Protein AF-A0A5C8UF83-F1 (afdb_monomer_lite)

Secondary structure (DSSP, 8-state):
-PPPSS-SSTT-----SHHHHHHHHHS-PPB--SSTTGGGIIIII--TT--S-HHHHHHH-SHHHHHHHHHHHHHHHHHS--HHHHHHHHHT--SS-B--

Radius of gyration: 13.78 Å; chains: 1; bounding box: 29×37×37 Å

pLDDT: mean 85.71, std 7.44, range [61.38, 95.69]

Organism: NCBI:txid2594790

Sequence (100 aa):
LAEAYDVPWDGRRHATAAASKLWLTQTPTPLFPWSSQARGFFTGRARPDDLSDPELVRCYSGDGNFERLRRAGAPGAELGVVATAGALAYGMHPPFPALP

Foldseek 3Di:
DFAWPDDLDPPDDDQRDPVSLVVCLVVLDEDEDDPLCLVVCQV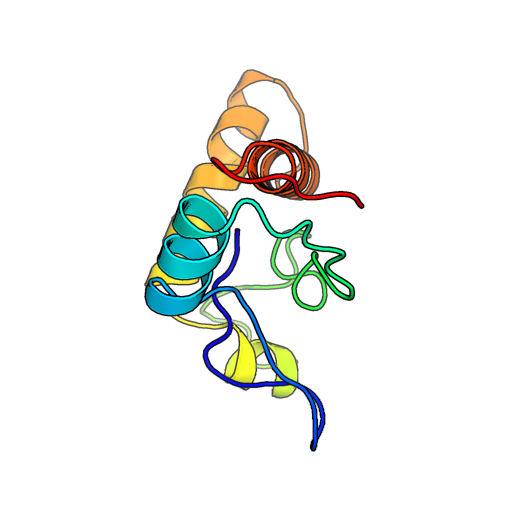PPDDQPDCPPVSSCNTGDDPVNVVVSVVLCPVCVVPVDGSVVSSVVVQCDRSHHYDD

Structure (mmCIF, N/CA/C/O backbone):
data_AF-A0A5C8UF83-F1
#
_entry.id   AF-A0A5C8UF83-F1
#
loop_
_atom_site.group_PDB
_atom_site.id
_atom_site.type_symbol
_atom_site.label_atom_id
_atom_site.label_alt_id
_atom_site.label_comp_id
_atom_site.label_asym_id
_atom_site.label_entity_id
_atom_site.label_seq_id
_atom_site.pdbx_PDB_ins_code
_atom_site.Cartn_x
_atom_site.Cartn_y
_atom_site.Cartn_z
_atom_site.occupancy
_ato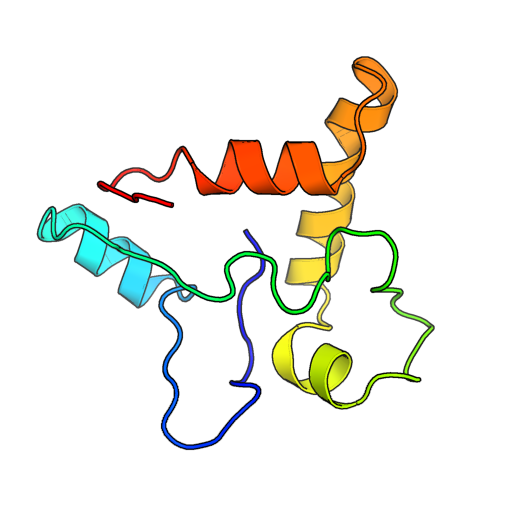m_site.B_iso_or_equiv
_atom_site.auth_seq_id
_atom_site.auth_comp_id
_atom_site.auth_asym_id
_atom_site.auth_atom_id
_atom_site.pdbx_PDB_model_num
ATOM 1 N N . LEU A 1 1 ? -0.489 2.539 1.674 1.00 80.62 1 LEU A N 1
ATOM 2 C CA . LEU A 1 1 ? -0.659 3.411 0.490 1.00 80.62 1 LEU A CA 1
ATOM 3 C C . LEU A 1 1 ? -1.291 2.640 -0.666 1.00 80.62 1 LEU A C 1
ATOM 5 O O . LEU A 1 1 ? -2.434 2.940 -0.976 1.00 80.62 1 LEU A O 1
ATOM 9 N N . ALA A 1 2 ? -0.614 1.648 -1.260 1.00 86.62 2 ALA A N 1
ATOM 10 C CA . ALA A 1 2 ? -1.263 0.750 -2.222 1.00 86.62 2 ALA A CA 1
ATOM 11 C C . ALA A 1 2 ? -2.420 -0.011 -1.562 1.00 86.62 2 ALA A C 1
ATOM 13 O O . ALA A 1 2 ? -2.339 -0.397 -0.391 1.00 86.62 2 ALA A O 1
ATOM 14 N N . GLU A 1 3 ? -3.488 -0.211 -2.320 1.00 90.50 3 GLU A N 1
ATOM 15 C CA . GLU A 1 3 ? -4.577 -1.108 -1.962 1.00 90.50 3 GLU A CA 1
ATOM 16 C C . GLU A 1 3 ? -4.299 -2.486 -2.544 1.00 90.50 3 GLU A C 1
ATOM 18 O O . GLU A 1 3 ? -3.795 -2.601 -3.655 1.00 90.50 3 GLU A O 1
ATOM 23 N N . ALA A 1 4 ? -4.567 -3.526 -1.765 1.00 91.69 4 ALA A N 1
ATOM 24 C CA . ALA A 1 4 ? -4.414 -4.889 -2.245 1.00 91.69 4 ALA A CA 1
ATOM 25 C C . ALA A 1 4 ? -5.745 -5.293 -2.881 1.00 91.69 4 ALA A C 1
ATOM 27 O O . ALA A 1 4 ? -6.786 -5.165 -2.232 1.00 91.69 4 ALA A O 1
ATOM 28 N N . TYR A 1 5 ? -5.699 -5.719 -4.139 1.00 91.69 5 TYR A N 1
ATOM 29 C CA . TYR A 1 5 ? -6.839 -6.287 -4.862 1.00 91.69 5 TYR A CA 1
ATOM 30 C C . TYR A 1 5 ? -6.942 -7.798 -4.648 1.00 91.69 5 TYR A C 1
ATOM 32 O O . TYR A 1 5 ? -8.022 -8.367 -4.755 1.00 91.69 5 TYR A O 1
ATOM 40 N N . ASP A 1 6 ? -5.817 -8.417 -4.295 1.00 91.00 6 ASP A N 1
ATOM 41 C CA . ASP A 1 6 ? -5.693 -9.813 -3.906 1.00 91.00 6 ASP A CA 1
ATOM 42 C C . ASP A 1 6 ? -4.503 -9.962 -2.937 1.00 91.00 6 ASP A C 1
ATOM 44 O O . ASP A 1 6 ? -3.737 -9.015 -2.715 1.00 91.00 6 ASP A O 1
ATOM 48 N N . VAL A 1 7 ? -4.336 -11.142 -2.344 1.00 89.50 7 VAL A N 1
ATOM 49 C CA . VAL A 1 7 ? -3.206 -11.474 -1.478 1.00 89.50 7 VAL A CA 1
ATOM 50 C C . VAL A 1 7 ? -2.178 -12.347 -2.209 1.00 89.50 7 VAL A C 1
ATOM 52 O O . VAL A 1 7 ? -2.540 -13.250 -2.968 1.00 89.50 7 VAL A O 1
ATOM 55 N N . PRO A 1 8 ? -0.870 -12.113 -1.990 1.00 84.00 8 PRO A N 1
ATOM 56 C CA . PRO A 1 8 ? 0.174 -12.855 -2.692 1.00 84.00 8 PRO A CA 1
ATOM 57 C C . PRO A 1 8 ? 0.184 -14.342 -2.323 1.00 84.00 8 PRO A C 1
ATOM 59 O O . PRO A 1 8 ? 0.394 -15.179 -3.193 1.00 84.00 8 PRO A O 1
ATOM 62 N N . TRP A 1 9 ? -0.122 -14.679 -1.068 1.00 85.06 9 TRP A N 1
ATOM 63 C CA . TRP A 1 9 ? -0.110 -16.056 -0.572 1.00 85.06 9 TRP A CA 1
ATOM 64 C C . TRP A 1 9 ? -1.430 -16.419 0.090 1.00 85.06 9 TRP A C 1
ATOM 66 O O . TRP A 1 9 ? -2.084 -15.565 0.696 1.00 85.06 9 TRP A O 1
ATOM 76 N N . ASP A 1 10 ? -1.781 -17.697 0.005 1.00 87.44 10 ASP A N 1
ATOM 77 C CA . ASP A 1 10 ? -3.006 -18.221 0.592 1.00 87.44 10 ASP A CA 1
ATOM 78 C C . ASP A 1 10 ? -3.019 -18.078 2.126 1.00 87.44 10 ASP A C 1
ATOM 80 O O . ASP A 1 10 ? -1.978 -18.028 2.792 1.00 87.44 10 ASP A O 1
ATOM 84 N N . GLY A 1 11 ? -4.215 -17.936 2.693 1.00 87.44 11 GLY A N 1
ATOM 85 C CA . GLY A 1 11 ? -4.429 -17.718 4.126 1.00 87.44 11 GLY A CA 1
ATOM 86 C C . GLY A 1 11 ? -4.010 -16.336 4.648 1.00 87.44 11 GLY A C 1
ATOM 87 O O . GLY A 1 11 ? -4.103 -16.081 5.852 1.00 87.44 11 GLY A O 1
ATOM 88 N N . ARG A 1 12 ? -3.557 -15.417 3.785 1.00 89.56 12 ARG A N 1
ATOM 89 C CA . ARG A 1 12 ? -3.232 -14.037 4.179 1.00 89.56 12 ARG A CA 1
ATOM 90 C C . ARG A 1 12 ? -4.465 -13.137 4.093 1.00 89.56 12 ARG A C 1
ATOM 92 O O . ARG A 1 12 ? -5.434 -13.415 3.397 1.00 89.56 12 ARG A O 1
ATOM 99 N N . ARG A 1 13 ? -4.418 -12.023 4.824 1.00 89.75 13 ARG A N 1
ATOM 100 C CA . ARG A 1 13 ? -5.439 -10.968 4.810 1.00 89.75 13 ARG A CA 1
ATOM 101 C C . ARG A 1 13 ? -4.762 -9.617 4.634 1.00 89.75 13 ARG A C 1
ATOM 103 O O . ARG A 1 13 ? -3.623 -9.439 5.066 1.00 89.75 13 ARG A O 1
ATOM 110 N N . HIS A 1 14 ? -5.470 -8.665 4.039 1.00 90.69 14 HIS A N 1
ATOM 111 C CA . HIS A 1 14 ? -5.025 -7.280 3.916 1.00 90.69 14 HIS A CA 1
ATOM 112 C C . HIS A 1 14 ? -5.987 -6.345 4.658 1.00 90.69 14 HIS A C 1
ATOM 114 O O . HIS A 1 14 ? -7.180 -6.615 4.756 1.00 90.69 14 HIS A O 1
ATOM 120 N N . ALA A 1 15 ? -5.464 -5.231 5.170 1.00 91.00 15 ALA A N 1
ATOM 121 C CA . ALA A 1 15 ? -6.238 -4.198 5.869 1.00 91.00 15 ALA A CA 1
ATOM 122 C C . ALA A 1 15 ? -6.242 -2.864 5.100 1.00 91.00 15 ALA A C 1
ATOM 124 O O . ALA A 1 15 ? -6.363 -1.785 5.673 1.00 91.00 15 ALA A O 1
ATOM 125 N N . THR A 1 16 ? -6.051 -2.926 3.782 1.00 89.12 16 THR A N 1
ATOM 126 C CA . THR A 1 16 ? -5.929 -1.739 2.924 1.00 89.12 16 THR A CA 1
ATOM 127 C C . THR A 1 16 ? -7.272 -1.234 2.392 1.00 89.12 16 THR A C 1
ATOM 129 O O . THR A 1 16 ? -7.335 -0.106 1.899 1.00 89.12 16 THR A O 1
ATOM 132 N N . ALA A 1 17 ? -8.344 -2.019 2.530 1.00 90.75 17 ALA A N 1
ATOM 133 C CA . ALA A 1 17 ? -9.694 -1.645 2.125 1.00 90.75 17 ALA A CA 1
ATOM 134 C C . ALA A 1 17 ? -10.276 -0.517 2.998 1.00 90.75 17 ALA A C 1
ATOM 136 O O . ALA A 1 17 ? -9.919 -0.361 4.169 1.00 90.75 17 ALA A O 1
ATOM 137 N N . ALA A 1 18 ? -11.222 0.245 2.439 1.00 90.44 18 ALA A N 1
ATOM 138 C CA . ALA A 1 18 ? -11.891 1.341 3.142 1.00 90.44 18 ALA A CA 1
ATOM 139 C C . ALA A 1 18 ? -12.586 0.882 4.437 1.00 90.44 18 ALA A C 1
ATOM 141 O O . ALA A 1 18 ? -12.465 1.548 5.462 1.00 90.44 18 ALA A O 1
ATOM 142 N N . ALA A 1 19 ? -13.240 -0.285 4.419 1.00 93.06 19 ALA A N 1
ATOM 143 C CA . ALA A 1 19 ? -13.907 -0.849 5.594 1.00 93.06 19 ALA A CA 1
ATOM 144 C C . ALA A 1 19 ? -12.926 -1.154 6.741 1.00 93.06 19 ALA A C 1
ATOM 146 O O . ALA A 1 19 ? -13.204 -0.828 7.893 1.00 93.06 19 ALA A O 1
ATOM 147 N N . SER A 1 20 ? -11.752 -1.716 6.433 1.00 92.44 20 SER A N 1
ATOM 148 C CA . SER A 1 20 ? -10.709 -1.978 7.432 1.00 92.44 20 SER A CA 1
ATOM 149 C C . SER A 1 20 ? -10.180 -0.681 8.042 1.00 92.44 20 SER A C 1
ATOM 151 O O . SER A 1 20 ? -10.064 -0.584 9.259 1.00 92.44 20 SER A O 1
ATOM 153 N N . LYS A 1 21 ? -9.909 0.333 7.208 1.00 91.19 21 LYS A N 1
ATOM 154 C CA . LYS A 1 21 ? -9.459 1.658 7.664 1.00 91.19 21 LYS A CA 1
ATOM 155 C C . LYS A 1 21 ? -10.498 2.316 8.578 1.00 91.19 21 LYS A C 1
ATOM 157 O O . LYS A 1 21 ? -10.129 2.824 9.629 1.00 91.19 21 LYS A O 1
ATOM 162 N N . LEU A 1 22 ? -11.783 2.257 8.212 1.00 94.12 22 LEU A N 1
ATOM 163 C CA . LEU A 1 22 ? -12.879 2.789 9.027 1.00 94.12 22 LEU A CA 1
ATOM 164 C C . LEU A 1 22 ? -12.940 2.110 10.401 1.00 94.12 22 LEU A C 1
ATOM 166 O O . LEU A 1 22 ? -12.984 2.793 11.420 1.00 94.12 22 LEU A O 1
ATOM 170 N N . TRP A 1 23 ? -12.889 0.778 10.433 1.00 94.88 23 TRP A N 1
ATOM 171 C CA . TRP A 1 23 ? -12.917 0.018 11.683 1.00 94.88 23 TRP A CA 1
ATOM 172 C C . TRP A 1 23 ? -11.702 0.316 12.580 1.00 94.88 23 TRP A C 1
ATOM 174 O O . TRP A 1 23 ? -11.851 0.477 13.791 1.00 94.88 23 TRP A O 1
ATOM 184 N N . LEU A 1 24 ? -10.504 0.446 11.998 1.00 93.62 24 LEU A N 1
ATOM 185 C CA . LEU A 1 24 ? -9.282 0.797 12.735 1.00 93.62 24 LEU A CA 1
ATOM 186 C C . LEU A 1 24 ? -9.358 2.206 13.337 1.00 93.62 24 LEU A C 1
ATOM 188 O O . LEU A 1 24 ? -8.933 2.406 14.471 1.00 93.62 24 LEU A O 1
ATOM 192 N N . THR A 1 25 ? -9.944 3.164 12.614 1.00 92.50 25 THR A N 1
ATOM 193 C CA . THR A 1 25 ? -10.206 4.512 13.139 1.00 92.50 25 THR A CA 1
ATOM 194 C C . THR A 1 25 ? -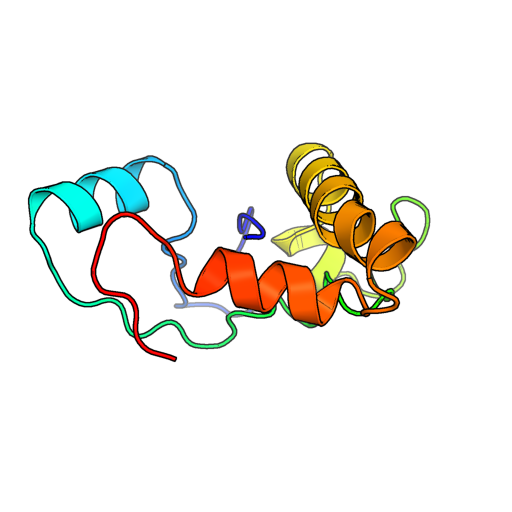11.237 4.501 14.266 1.00 92.50 25 THR A C 1
ATOM 196 O O . THR A 1 25 ? -11.083 5.234 15.237 1.00 92.50 25 THR A O 1
ATOM 199 N N . GLN A 1 26 ? -12.288 3.684 14.159 1.00 95.69 26 GLN A N 1
ATOM 200 C CA . GLN A 1 26 ? -13.369 3.635 15.150 1.00 95.69 26 GLN A CA 1
ATOM 201 C C . GLN A 1 26 ? -12.994 2.903 16.444 1.00 95.69 26 GLN A C 1
ATOM 203 O O . GLN A 1 26 ? -13.551 3.219 17.493 1.00 95.69 26 GLN A O 1
ATOM 208 N N . THR A 1 27 ? -12.086 1.925 16.388 1.00 94.94 27 THR A N 1
ATOM 209 C CA . THR A 1 27 ? -11.720 1.069 17.539 1.00 94.94 27 THR A CA 1
ATOM 210 C C . THR A 1 27 ? -10.381 1.409 18.202 1.00 94.94 27 THR A C 1
ATOM 212 O O . THR A 1 27 ? -9.980 0.736 19.148 1.00 94.94 27 THR A O 1
ATOM 215 N N . PRO A 1 28 ? -9.726 2.496 17.782 1.00 87.12 28 PRO A N 1
ATOM 216 C CA . PRO A 1 28 ? -8.278 2.742 17.910 1.00 87.12 28 PRO A CA 1
ATOM 217 C C . PRO A 1 28 ? -7.337 1.526 18.024 1.00 87.12 28 PRO A C 1
ATOM 219 O O . PRO A 1 28 ? -6.306 1.606 18.694 1.00 87.12 28 PRO A O 1
ATOM 222 N N . THR A 1 29 ? -7.651 0.398 17.381 1.00 91.38 29 THR A N 1
ATOM 223 C CA . THR A 1 29 ? -6.827 -0.815 17.494 1.00 91.38 29 THR A CA 1
ATOM 224 C C . THR A 1 29 ? -5.484 -0.606 16.781 1.00 91.38 29 THR A C 1
ATOM 226 O O . THR A 1 29 ? -5.496 -0.286 15.589 1.00 91.38 29 THR A O 1
ATOM 229 N N . PRO A 1 30 ? -4.326 -0.814 17.444 1.00 89.81 30 PRO A N 1
ATOM 230 C CA . PRO A 1 30 ? -3.028 -0.683 16.791 1.00 89.81 30 PRO A CA 1
ATOM 231 C C . PRO A 1 30 ? -2.847 -1.679 15.643 1.00 89.81 30 PRO A C 1
ATOM 233 O O . PRO A 1 30 ? -3.034 -2.886 15.813 1.00 89.81 30 PRO A O 1
ATOM 236 N N . LEU A 1 31 ? -2.440 -1.174 14.477 1.00 88.69 31 LEU A N 1
ATOM 237 C CA . LEU A 1 31 ? -2.081 -1.989 13.322 1.00 88.69 31 LEU A CA 1
ATOM 238 C C . LEU A 1 31 ? -0.560 -2.170 13.253 1.00 88.69 31 LEU A C 1
ATOM 240 O O . LEU A 1 31 ? 0.178 -1.190 13.180 1.00 88.69 31 LEU A O 1
ATOM 244 N N . PHE A 1 32 ? -0.118 -3.426 13.182 1.00 88.69 32 PHE A N 1
ATOM 245 C CA . PHE A 1 32 ? 1.264 -3.818 12.880 1.00 88.69 32 PHE A CA 1
ATOM 246 C C . PHE A 1 32 ? 1.309 -4.442 11.474 1.00 88.69 32 PHE A C 1
ATOM 248 O O . PHE A 1 32 ? 1.118 -5.656 11.326 1.00 88.69 32 PHE A O 1
ATOM 255 N N . PRO A 1 33 ? 1.443 -3.636 10.404 1.00 85.00 33 PRO A N 1
ATOM 256 C CA . PRO A 1 33 ? 1.426 -4.134 9.044 1.00 85.00 33 PRO A CA 1
ATOM 257 C C . PRO A 1 33 ? 2.772 -4.769 8.687 1.00 85.00 33 PRO A C 1
ATOM 259 O O . PRO A 1 33 ? 3.826 -4.159 8.808 1.00 85.00 33 PRO A O 1
ATOM 262 N N . TRP A 1 34 ? 2.726 -5.971 8.127 1.00 85.75 34 TRP A N 1
ATOM 263 C CA . TRP A 1 34 ? 3.876 -6.615 7.496 1.00 85.75 34 TRP A CA 1
ATOM 264 C C . TRP A 1 34 ? 3.704 -6.576 5.967 1.00 85.75 34 TRP A C 1
ATOM 266 O O . TRP A 1 34 ? 2.587 -6.465 5.461 1.00 85.75 34 TRP A O 1
ATOM 276 N N . SER A 1 35 ? 4.804 -6.643 5.207 1.00 83.56 35 SER A N 1
ATOM 277 C CA . SER A 1 35 ? 4.785 -6.487 3.735 1.00 83.56 35 SER A CA 1
ATOM 278 C C . SER A 1 35 ? 4.176 -5.150 3.259 1.00 83.56 35 SER A C 1
ATOM 280 O O . SER A 1 35 ? 3.546 -5.048 2.205 1.00 83.56 35 SER A O 1
ATOM 282 N N . SER A 1 36 ? 4.386 -4.083 4.034 1.00 76.06 36 SER A N 1
ATOM 283 C CA . SER A 1 36 ? 3.796 -2.751 3.822 1.00 76.06 36 SER A CA 1
ATOM 284 C C . SER A 1 36 ? 4.196 -2.074 2.502 1.00 76.06 36 SER A C 1
ATOM 286 O O . SER A 1 36 ? 3.531 -1.136 2.061 1.00 76.06 36 SER A O 1
ATOM 288 N N . GLN A 1 37 ? 5.243 -2.574 1.840 1.00 80.19 37 GLN A N 1
ATOM 289 C CA . GLN A 1 37 ? 5.739 -2.058 0.563 1.00 80.19 37 GLN A CA 1
ATOM 290 C C . GLN A 1 37 ? 5.109 -2.722 -0.672 1.00 80.19 37 GLN A C 1
ATOM 292 O O . GLN A 1 37 ? 5.548 -2.440 -1.786 1.00 80.19 37 GLN A O 1
ATOM 297 N N . ALA A 1 38 ? 4.097 -3.585 -0.504 1.00 86.00 38 ALA A N 1
ATOM 298 C CA . ALA A 1 38 ? 3.331 -4.169 -1.612 1.00 86.00 38 ALA A CA 1
ATOM 299 C C . ALA A 1 38 ? 4.232 -4.800 -2.694 1.00 86.00 38 ALA A C 1
ATOM 301 O O . ALA A 1 38 ? 4.156 -4.451 -3.869 1.00 86.00 38 ALA A O 1
ATOM 302 N N . ARG A 1 39 ? 5.166 -5.668 -2.275 1.00 88.56 39 ARG A N 1
ATOM 303 C CA . ARG A 1 39 ? 6.177 -6.299 -3.153 1.00 88.56 39 ARG A CA 1
ATOM 304 C C . ARG A 1 39 ? 7.065 -5.314 -3.938 1.00 88.56 39 ARG A C 1
ATOM 306 O O . ARG A 1 39 ? 7.579 -5.639 -5.002 1.00 88.56 39 ARG A O 1
ATOM 313 N N . GLY A 1 40 ? 7.274 -4.110 -3.410 1.00 86.56 40 GLY A N 1
ATOM 314 C CA . GLY A 1 40 ? 8.093 -3.090 -4.065 1.00 86.56 40 GLY A CA 1
ATOM 315 C C . GLY A 1 40 ? 7.344 -2.300 -5.139 1.00 86.56 40 GLY A C 1
ATOM 316 O O . GLY A 1 40 ? 7.972 -1.726 -6.024 1.00 86.56 40 GLY A O 1
ATOM 317 N N . PHE A 1 41 ? 6.012 -2.221 -5.063 1.00 90.19 41 PHE A N 1
ATOM 318 C CA . PHE A 1 41 ? 5.199 -1.463 -6.022 1.00 90.19 41 PHE A CA 1
ATOM 319 C C . PHE A 1 41 ? 5.693 -0.013 -6.218 1.00 90.19 41 PHE A C 1
ATOM 321 O O . PHE A 1 41 ? 5.702 0.503 -7.331 1.00 90.19 41 PHE A O 1
ATOM 328 N N . PHE A 1 42 ? 6.188 0.629 -5.153 1.00 87.44 42 PHE A N 1
ATOM 329 C CA . PHE A 1 42 ? 6.675 2.017 -5.178 1.00 87.44 42 PHE A CA 1
ATOM 330 C C . PHE A 1 42 ? 8.174 2.174 -5.474 1.00 87.44 42 PHE A C 1
ATOM 332 O O . PHE A 1 42 ? 8.679 3.293 -5.446 1.00 87.44 42 PHE A O 1
ATOM 339 N N . THR A 1 43 ? 8.897 1.094 -5.788 1.00 85.12 43 THR A N 1
ATOM 340 C CA . THR A 1 43 ? 10.353 1.140 -6.027 1.00 85.12 43 THR A CA 1
ATOM 341 C C . THR A 1 43 ? 10.721 1.360 -7.498 1.00 85.12 43 THR A C 1
ATOM 343 O O . THR A 1 43 ? 11.879 1.186 -7.865 1.00 85.12 43 THR A O 1
ATOM 346 N N . GLY A 1 44 ? 9.745 1.664 -8.361 1.00 83.25 44 GLY A N 1
ATOM 347 C CA . GLY A 1 44 ? 9.926 1.766 -9.816 1.00 83.25 44 GLY A CA 1
ATOM 348 C C . GLY A 1 44 ? 9.766 0.445 -10.579 1.00 83.25 44 GLY A C 1
ATOM 349 O O . GLY A 1 44 ? 9.941 0.426 -11.793 1.00 83.25 44 GLY A O 1
ATOM 350 N N . ARG A 1 45 ? 9.416 -0.652 -9.888 1.00 85.19 45 ARG A N 1
ATOM 351 C CA . ARG A 1 45 ? 9.152 -1.964 -10.508 1.00 85.19 45 ARG A CA 1
ATOM 352 C C . ARG A 1 45 ? 7.760 -2.075 -11.127 1.00 85.19 45 ARG A C 1
ATOM 354 O O . ARG A 1 45 ? 7.589 -2.818 -12.079 1.00 85.19 45 ARG A O 1
ATOM 361 N N . ALA A 1 46 ? 6.766 -1.381 -10.576 1.00 90.12 46 ALA A N 1
ATOM 362 C CA . ALA A 1 46 ? 5.408 -1.428 -11.102 1.00 90.12 46 ALA A CA 1
ATOM 363 C C . ALA A 1 46 ? 5.255 -0.447 -12.266 1.00 90.12 46 ALA A C 1
ATOM 365 O O . ALA A 1 46 ? 5.383 0.766 -12.077 1.00 90.12 46 ALA A O 1
ATOM 366 N N . ARG A 1 47 ? 4.952 -0.966 -13.457 1.00 89.38 47 ARG A N 1
ATOM 367 C CA . ARG A 1 47 ? 4.647 -0.170 -14.652 1.00 89.38 47 ARG A CA 1
ATOM 368 C C . ARG A 1 47 ? 3.390 -0.749 -15.313 1.00 89.38 47 ARG A C 1
ATOM 370 O O . ARG A 1 47 ? 3.271 -1.971 -15.344 1.00 89.38 47 ARG A O 1
ATOM 377 N N . PRO A 1 48 ? 2.442 0.071 -15.804 1.00 88.69 48 PRO A N 1
ATOM 378 C CA . PRO A 1 48 ? 1.202 -0.435 -16.408 1.00 88.69 48 PRO A CA 1
ATOM 379 C C . PRO A 1 48 ? 1.426 -1.369 -17.606 1.00 88.69 48 PRO A C 1
ATOM 381 O O . PRO A 1 48 ? 0.605 -2.235 -17.882 1.00 88.69 48 PRO A O 1
ATOM 384 N N . ASP A 1 49 ? 2.538 -1.175 -18.309 1.00 91.12 49 ASP A N 1
ATOM 385 C CA . ASP A 1 49 ? 2.988 -1.912 -19.486 1.00 91.12 49 ASP A CA 1
ATOM 386 C C . ASP A 1 49 ? 3.885 -3.121 -19.162 1.00 91.12 49 ASP A C 1
ATOM 388 O O . ASP A 1 49 ? 4.147 -3.941 -20.041 1.00 91.12 49 ASP A O 1
ATOM 392 N N . ASP A 1 50 ? 4.336 -3.267 -17.912 1.00 90.50 50 ASP A N 1
ATOM 393 C CA . ASP A 1 50 ? 5.186 -4.376 -17.475 1.00 90.50 50 ASP A CA 1
ATOM 394 C C . ASP A 1 50 ? 4.369 -5.426 -16.713 1.00 90.50 50 ASP A C 1
ATOM 396 O O . ASP A 1 50 ? 3.946 -5.220 -15.573 1.00 90.50 50 ASP A O 1
ATOM 400 N N . LEU A 1 51 ? 4.169 -6.578 -17.354 1.00 92.75 51 LEU A N 1
ATOM 401 C CA . LEU A 1 51 ? 3.431 -7.716 -16.799 1.00 92.75 51 LEU A CA 1
ATOM 402 C C . LEU A 1 51 ? 4.345 -8.888 -16.395 1.00 92.75 51 LEU A C 1
ATOM 404 O O . LEU A 1 51 ? 3.870 -10.010 -16.218 1.00 92.75 51 LEU A O 1
ATOM 408 N N . SER A 1 52 ? 5.655 -8.655 -16.262 1.00 92.75 52 SER A N 1
ATOM 409 C CA . SER A 1 52 ? 6.653 -9.705 -16.003 1.00 92.75 52 SER A CA 1
ATOM 410 C C . SER A 1 52 ? 6.605 -10.315 -14.594 1.00 92.75 52 SER A C 1
ATOM 412 O O . SER A 1 52 ? 7.126 -11.413 -14.399 1.00 92.75 52 SER A O 1
ATOM 414 N N . ASP A 1 53 ? 5.968 -9.649 -13.622 1.00 92.31 53 ASP A N 1
ATOM 415 C CA . ASP A 1 53 ? 5.690 -10.175 -12.275 1.00 92.31 53 ASP A CA 1
ATOM 416 C C . ASP A 1 53 ? 4.172 -10.406 -12.106 1.00 92.31 53 ASP A C 1
ATOM 418 O O . ASP A 1 53 ? 3.444 -9.490 -11.704 1.00 92.31 53 ASP A O 1
ATOM 422 N N . PRO A 1 54 ? 3.666 -11.623 -12.391 1.00 92.12 54 PRO A N 1
ATOM 423 C CA . PRO A 1 54 ? 2.23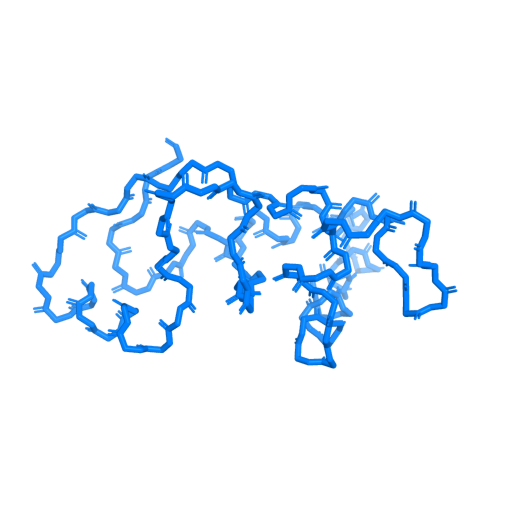7 -11.927 -12.328 1.00 92.12 54 PRO A CA 1
ATOM 424 C C . PRO A 1 54 ? 1.628 -11.732 -10.938 1.00 92.12 54 PRO A C 1
ATOM 426 O O . PRO A 1 54 ? 0.443 -11.427 -10.821 1.00 92.12 54 PRO A O 1
ATOM 429 N N . GLU A 1 55 ? 2.415 -11.904 -9.872 1.00 91.88 55 GLU A N 1
ATOM 430 C CA . GLU A 1 55 ? 1.928 -11.742 -8.503 1.00 91.88 55 GLU A CA 1
ATOM 431 C C . GLU A 1 55 ? 1.763 -10.262 -8.154 1.00 91.88 55 GLU A C 1
ATOM 433 O O . GLU A 1 55 ? 0.742 -9.881 -7.579 1.00 91.88 55 GLU A O 1
ATOM 438 N N . LEU A 1 56 ? 2.723 -9.416 -8.546 1.00 91.62 56 LEU A N 1
ATOM 439 C CA . LEU A 1 56 ? 2.594 -7.963 -8.422 1.00 91.62 56 LEU A CA 1
ATOM 440 C C . LEU A 1 56 ? 1.392 -7.460 -9.222 1.00 91.62 56 LEU A C 1
ATOM 442 O O . LEU A 1 56 ? 0.594 -6.687 -8.687 1.00 91.62 56 LEU A O 1
ATOM 446 N N . VAL A 1 57 ? 1.237 -7.939 -10.461 1.00 93.50 57 VAL A N 1
ATOM 447 C CA . VAL A 1 57 ? 0.116 -7.565 -11.327 1.00 93.50 57 VAL A CA 1
ATOM 448 C C . VAL A 1 57 ? -1.213 -7.939 -10.685 1.00 93.50 57 VAL A C 1
ATOM 450 O O . VAL A 1 57 ? -2.050 -7.067 -10.468 1.00 93.50 57 VAL A O 1
ATOM 453 N N . ARG A 1 58 ? -1.384 -9.208 -10.305 1.00 93.88 58 ARG A N 1
ATOM 454 C CA . ARG A 1 58 ? -2.619 -9.709 -9.689 1.00 93.88 58 ARG A CA 1
ATOM 455 C C . ARG A 1 58 ? -2.980 -8.960 -8.406 1.00 93.88 58 ARG A C 1
ATOM 457 O O . ARG A 1 58 ? -4.140 -8.621 -8.202 1.00 93.88 58 ARG A O 1
ATOM 464 N N . CYS A 1 59 ? -2.006 -8.712 -7.532 1.00 93.31 59 CYS A N 1
ATOM 465 C CA . CYS A 1 59 ? -2.293 -8.166 -6.206 1.00 93.31 59 CYS A CA 1
ATOM 466 C C . CYS A 1 59 ? -2.427 -6.638 -6.192 1.00 93.31 59 CYS A C 1
ATOM 468 O O . CYS A 1 59 ? -3.128 -6.107 -5.328 1.00 93.31 59 CYS A O 1
ATOM 470 N N . TYR A 1 60 ? -1.736 -5.922 -7.089 1.00 92.94 60 TYR A N 1
ATOM 471 C CA . TYR A 1 60 ? -1.538 -4.476 -6.945 1.00 92.94 60 TYR A CA 1
ATOM 472 C C . TYR A 1 60 ? -1.669 -3.657 -8.233 1.00 92.94 60 TYR A C 1
ATOM 474 O O . TYR A 1 60 ? -1.838 -2.439 -8.121 1.00 92.94 60 TYR A O 1
ATOM 482 N N . SER A 1 61 ? -1.621 -4.248 -9.430 1.00 91.81 61 SER A N 1
ATOM 483 C CA . SER A 1 61 ? -1.761 -3.470 -10.667 1.00 91.81 61 SER A CA 1
ATOM 484 C C . SER A 1 61 ? -3.220 -3.109 -10.925 1.00 91.81 61 SER A C 1
ATOM 486 O O . SER A 1 61 ? -4.057 -3.957 -11.207 1.00 91.81 61 SER A O 1
ATOM 488 N N . GLY A 1 62 ? -3.513 -1.815 -10.837 1.00 92.31 62 GLY A N 1
ATOM 489 C CA . GLY A 1 62 ? -4.815 -1.235 -11.140 1.00 92.31 62 GLY A CA 1
ATOM 490 C C . GLY A 1 62 ? -4.738 0.287 -11.093 1.00 92.31 62 GLY A C 1
ATOM 491 O O . GLY A 1 62 ? -3.885 0.847 -10.396 1.00 92.31 62 GLY A O 1
ATOM 492 N N . ASP A 1 63 ? -5.623 0.961 -11.827 1.00 92.38 63 ASP A N 1
ATOM 493 C CA . ASP A 1 63 ? -5.560 2.412 -12.059 1.00 92.38 63 ASP A CA 1
ATOM 494 C C . ASP A 1 63 ? -5.466 3.222 -10.761 1.00 92.38 63 ASP A C 1
ATOM 496 O O . ASP A 1 63 ? -4.672 4.156 -10.649 1.00 92.38 63 ASP A O 1
ATOM 500 N N . GLY A 1 64 ? -6.212 2.813 -9.729 1.00 91.31 64 GLY A N 1
ATOM 501 C CA . GLY A 1 64 ? -6.175 3.466 -8.421 1.00 91.31 64 GLY A CA 1
ATOM 502 C C . GLY A 1 64 ? -4.793 3.419 -7.763 1.00 91.31 64 GLY A C 1
ATOM 503 O O . GLY A 1 64 ? -4.359 4.400 -7.159 1.00 91.31 64 GLY A O 1
ATOM 504 N N . ASN A 1 65 ? -4.069 2.305 -7.884 1.00 92.00 65 ASN A N 1
ATOM 505 C CA . ASN A 1 65 ? -2.712 2.191 -7.354 1.00 92.00 65 ASN A CA 1
ATOM 506 C C . ASN A 1 65 ? -1.682 2.917 -8.217 1.00 92.00 65 ASN A C 1
ATOM 508 O O . ASN A 1 65 ? -0.772 3.525 -7.654 1.00 92.00 65 ASN A O 1
ATOM 512 N N . PHE A 1 66 ? -1.837 2.933 -9.541 1.00 92.62 66 PHE A N 1
ATOM 513 C CA . PHE A 1 66 ? -0.962 3.722 -10.411 1.00 92.62 66 PHE A CA 1
ATOM 514 C C . PHE A 1 66 ? -1.123 5.228 -10.186 1.00 92.62 66 PHE A C 1
ATOM 516 O O . PHE A 1 66 ? -0.128 5.949 -10.125 1.00 92.62 66 PHE A O 1
ATOM 523 N N . GLU A 1 67 ? -2.340 5.709 -9.929 1.00 91.25 67 GLU A N 1
ATOM 524 C CA . GLU A 1 67 ? -2.557 7.099 -9.521 1.00 91.25 67 GLU A CA 1
ATOM 525 C C . GLU A 1 67 ? -1.908 7.397 -8.158 1.00 91.25 67 GLU A C 1
ATOM 527 O O . GLU A 1 67 ? -1.298 8.451 -7.963 1.00 91.25 67 GLU A O 1
ATOM 532 N N . ARG A 1 68 ? -1.962 6.455 -7.208 1.00 90.00 68 ARG A N 1
ATOM 533 C CA . ARG A 1 68 ? -1.249 6.586 -5.923 1.00 90.00 68 ARG A CA 1
ATOM 534 C C . ARG A 1 68 ? 0.266 6.591 -6.100 1.00 90.00 68 ARG A C 1
ATOM 536 O O . ARG A 1 68 ? 0.933 7.362 -5.416 1.00 90.00 68 ARG A O 1
ATOM 543 N N . LEU A 1 69 ? 0.807 5.777 -7.008 1.00 88.94 69 LEU A N 1
ATOM 544 C CA . LEU A 1 69 ? 2.228 5.777 -7.366 1.00 88.94 69 LEU A CA 1
ATOM 545 C C . LEU A 1 69 ? 2.643 7.131 -7.944 1.00 88.94 69 LEU A C 1
ATOM 547 O O . LEU A 1 69 ? 3.618 7.718 -7.478 1.00 88.94 69 LEU A O 1
ATOM 551 N N . ARG A 1 70 ? 1.857 7.670 -8.883 1.00 87.75 70 ARG A N 1
ATOM 552 C CA . ARG A 1 70 ? 2.079 9.001 -9.459 1.00 87.75 70 ARG A CA 1
ATOM 553 C C . ARG A 1 70 ? 2.098 10.086 -8.379 1.00 87.75 70 ARG A C 1
ATOM 555 O O . ARG A 1 70 ? 3.011 10.906 -8.352 1.00 87.75 70 ARG A O 1
ATOM 562 N N . ARG A 1 71 ? 1.130 10.071 -7.454 1.00 85.69 71 ARG A N 1
ATOM 563 C CA . ARG A 1 71 ? 1.072 11.021 -6.325 1.00 85.69 71 ARG A CA 1
ATOM 564 C C . ARG A 1 71 ? 2.247 10.866 -5.362 1.00 85.69 71 ARG A C 1
ATOM 566 O O . ARG A 1 71 ? 2.791 11.871 -4.926 1.00 85.69 71 ARG A O 1
ATOM 573 N N . ALA A 1 72 ? 2.655 9.638 -5.050 1.00 83.81 72 ALA A N 1
ATOM 574 C CA . ALA A 1 72 ? 3.794 9.375 -4.168 1.00 83.81 72 ALA A CA 1
ATOM 575 C C . ALA A 1 72 ? 5.138 9.796 -4.778 1.00 83.81 72 ALA A C 1
ATOM 577 O O . ALA A 1 72 ? 6.069 10.107 -4.040 1.00 83.81 72 ALA A O 1
ATOM 578 N N . GLY A 1 73 ? 5.238 9.825 -6.110 1.00 79.62 73 GLY A N 1
ATOM 579 C CA . GLY A 1 73 ? 6.403 10.338 -6.829 1.00 79.62 73 GLY A CA 1
ATOM 580 C C . GLY A 1 73 ? 6.466 11.867 -6.931 1.00 79.62 73 GLY A C 1
ATOM 581 O O . GLY A 1 73 ? 7.554 12.401 -7.122 1.00 79.62 73 GLY A O 1
ATOM 582 N N . ALA A 1 74 ? 5.345 12.583 -6.771 1.00 80.69 74 ALA A N 1
ATOM 583 C CA . ALA A 1 74 ? 5.302 14.039 -6.938 1.00 80.69 74 ALA A CA 1
ATOM 584 C C . ALA A 1 74 ? 6.235 14.804 -5.972 1.00 80.69 74 ALA A C 1
ATOM 586 O O . ALA A 1 74 ? 7.012 15.625 -6.459 1.00 80.69 74 ALA A O 1
ATOM 587 N N . PRO A 1 75 ? 6.282 14.498 -4.655 1.00 70.19 75 PRO A N 1
ATOM 588 C CA . PRO A 1 75 ? 7.255 15.115 -3.751 1.00 70.19 75 PRO A CA 1
ATOM 589 C C . PRO A 1 75 ? 8.704 14.803 -4.129 1.00 70.19 75 PRO A C 1
ATOM 591 O O . PRO A 1 75 ? 9.599 15.574 -3.818 1.00 70.19 75 PRO A O 1
ATOM 594 N N . GLY A 1 76 ? 8.954 13.684 -4.813 1.00 67.94 76 GLY A N 1
ATOM 595 C CA . GLY A 1 76 ? 10.285 13.324 -5.288 1.00 67.94 76 GLY A CA 1
ATOM 596 C C . GLY A 1 76 ? 10.850 14.290 -6.321 1.00 67.94 76 GLY A C 1
ATOM 597 O O . GLY A 1 76 ? 12.048 14.563 -6.306 1.00 67.94 76 GLY A O 1
ATOM 598 N N . ALA A 1 77 ? 9.986 14.862 -7.163 1.00 67.44 77 ALA A N 1
ATOM 599 C CA . ALA A 1 77 ? 10.374 15.895 -8.120 1.00 67.44 77 ALA A CA 1
ATOM 600 C C . ALA A 1 77 ? 10.730 17.230 -7.438 1.00 67.44 77 ALA A C 1
ATOM 602 O O . ALA A 1 77 ? 11.550 17.977 -7.960 1.00 67.44 77 ALA A O 1
ATOM 603 N N . GLU A 1 78 ? 10.140 17.513 -6.275 1.00 70.25 78 GLU A N 1
ATOM 604 C CA . GLU A 1 78 ? 10.339 18.762 -5.526 1.00 70.25 78 GLU A CA 1
ATOM 605 C C . GLU A 1 78 ? 11.470 18.667 -4.488 1.00 70.25 78 GLU A C 1
ATOM 607 O O . GLU A 1 78 ? 12.204 19.626 -4.268 1.00 70.25 78 GLU A O 1
ATOM 612 N N . LEU A 1 79 ? 11.621 17.501 -3.853 1.00 74.06 79 LEU A N 1
ATOM 613 C CA . LEU A 1 79 ? 12.492 17.274 -2.693 1.00 74.06 79 LEU A CA 1
ATOM 614 C C . LEU A 1 79 ? 13.675 16.337 -2.988 1.00 74.06 79 LEU A C 1
ATOM 616 O O . LEU A 1 79 ? 14.477 16.070 -2.095 1.00 74.06 79 LEU A O 1
ATOM 620 N N . GLY A 1 80 ? 13.783 15.795 -4.206 1.00 75.50 80 GLY A N 1
ATOM 621 C CA . GLY A 1 80 ? 14.872 14.892 -4.600 1.00 75.50 80 GLY A CA 1
ATOM 622 C C . GLY A 1 80 ? 14.818 13.499 -3.956 1.00 75.50 80 GLY A C 1
ATOM 623 O O . GLY A 1 80 ? 15.847 12.835 -3.842 1.00 75.50 80 GLY A O 1
ATOM 624 N N . VAL A 1 81 ? 13.640 13.044 -3.515 1.00 78.31 81 VAL A N 1
ATOM 625 C CA . VAL A 1 81 ? 13.447 11.738 -2.853 1.00 78.31 81 VAL A CA 1
ATOM 626 C C . VAL A 1 81 ? 12.770 10.714 -3.769 1.00 78.31 81 VAL A C 1
ATOM 628 O O . VAL A 1 81 ? 11.953 11.052 -4.617 1.00 78.31 81 VAL A O 1
ATOM 631 N N . VAL A 1 82 ? 13.072 9.425 -3.602 1.00 77.75 82 VAL A N 1
ATOM 632 C CA . VAL A 1 82 ? 12.424 8.360 -4.392 1.00 77.75 82 VAL A CA 1
ATOM 633 C C . VAL A 1 82 ? 10.982 8.105 -3.935 1.00 77.75 82 VAL A C 1
ATOM 635 O O . VAL A 1 82 ? 10.653 8.289 -2.763 1.00 77.75 82 VAL A O 1
ATOM 638 N N . ALA A 1 83 ? 10.124 7.606 -4.833 1.00 78.25 83 ALA A N 1
ATOM 639 C CA . ALA A 1 83 ? 8.706 7.342 -4.548 1.00 78.25 83 ALA A CA 1
ATOM 640 C C . ALA A 1 83 ? 8.479 6.414 -3.335 1.00 78.25 83 ALA A C 1
ATOM 642 O O . ALA A 1 83 ? 7.497 6.576 -2.611 1.00 78.25 83 ALA A O 1
ATOM 643 N N . THR A 1 84 ? 9.408 5.496 -3.051 1.00 78.75 84 THR A N 1
ATOM 644 C CA . THR A 1 84 ? 9.391 4.666 -1.836 1.00 78.75 84 THR A CA 1
ATOM 645 C C . THR A 1 84 ? 9.387 5.502 -0.552 1.00 78.75 84 THR A C 1
ATOM 647 O O . THR A 1 84 ? 8.672 5.164 0.388 1.00 78.75 84 THR A O 1
ATOM 650 N N . ALA A 1 85 ? 10.137 6.609 -0.505 1.00 77.50 85 ALA A N 1
ATOM 651 C CA . ALA A 1 85 ? 10.175 7.497 0.658 1.00 77.50 85 ALA A CA 1
ATOM 652 C C . ALA A 1 85 ? 8.829 8.212 0.856 1.00 77.50 85 ALA A C 1
ATOM 654 O O . ALA A 1 85 ? 8.316 8.262 1.973 1.00 77.50 85 ALA A O 1
ATOM 655 N N . GLY A 1 86 ? 8.204 8.676 -0.233 1.00 75.69 86 GLY A N 1
ATOM 656 C CA . GLY A 1 86 ? 6.847 9.230 -0.195 1.00 75.69 86 GLY A CA 1
ATOM 657 C C . GLY A 1 86 ? 5.803 8.195 0.244 1.00 75.69 86 GLY A C 1
ATOM 658 O O . GLY A 1 86 ? 4.927 8.488 1.059 1.00 75.69 86 GLY A O 1
ATOM 659 N N . ALA A 1 87 ? 5.930 6.954 -0.233 1.00 76.94 87 ALA A N 1
ATOM 660 C CA . ALA A 1 87 ? 5.057 5.854 0.159 1.00 76.94 87 ALA A CA 1
ATOM 661 C C . ALA A 1 87 ? 5.173 5.506 1.649 1.00 76.94 87 ALA A C 1
ATOM 663 O O . ALA A 1 87 ? 4.150 5.267 2.299 1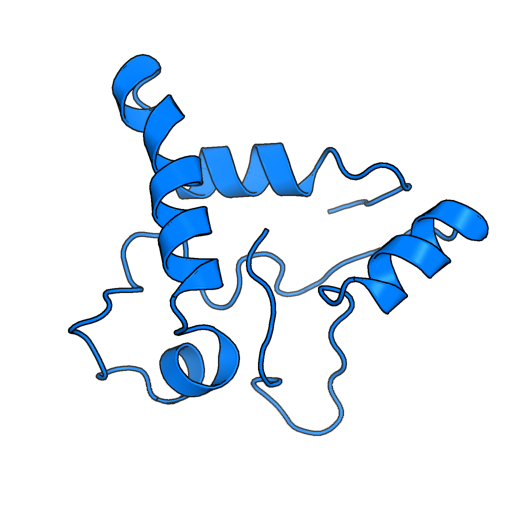.00 76.94 87 ALA A O 1
ATOM 664 N N . LEU A 1 88 ? 6.394 5.516 2.191 1.00 75.69 88 LEU A N 1
ATOM 665 C CA . LEU A 1 88 ? 6.650 5.318 3.614 1.00 75.69 88 LEU A CA 1
ATOM 666 C C . LEU A 1 88 ? 6.057 6.462 4.445 1.00 75.69 88 LEU A C 1
ATOM 668 O O . LEU A 1 88 ? 5.292 6.198 5.368 1.00 75.69 88 LEU A O 1
ATOM 672 N N . ALA A 1 89 ? 6.327 7.718 4.076 1.00 74.69 89 ALA A N 1
ATOM 673 C CA . ALA A 1 89 ? 5.809 8.890 4.783 1.00 74.69 89 ALA A CA 1
ATOM 674 C C . ALA A 1 89 ? 4.272 8.884 4.871 1.00 74.69 89 ALA A C 1
ATOM 676 O O . ALA A 1 89 ? 3.708 9.124 5.941 1.00 74.69 89 ALA A O 1
ATOM 677 N N . TYR A 1 90 ? 3.597 8.528 3.771 1.00 74.75 90 TYR A N 1
ATOM 678 C CA . TYR A 1 90 ? 2.144 8.357 3.746 1.00 74.75 90 TYR A CA 1
ATOM 679 C C . TYR A 1 90 ? 1.678 7.171 4.603 1.00 74.75 90 TYR A C 1
ATOM 681 O O . TYR A 1 90 ? 0.658 7.247 5.282 1.00 74.75 90 TYR A O 1
ATOM 689 N N . GLY A 1 91 ? 2.411 6.055 4.572 1.00 69.56 91 GLY A N 1
ATOM 690 C CA . GLY A 1 91 ? 2.098 4.857 5.352 1.00 69.56 91 GLY A CA 1
ATOM 691 C C . GLY A 1 91 ? 2.177 5.056 6.867 1.00 69.56 91 GLY A C 1
ATOM 692 O O . GLY A 1 91 ? 1.489 4.340 7.588 1.00 69.56 91 GLY A O 1
ATOM 693 N N . MET A 1 92 ? 2.965 6.028 7.334 1.00 70.69 92 MET A N 1
ATOM 694 C CA . MET A 1 92 ? 3.167 6.315 8.760 1.00 70.69 92 MET A CA 1
ATOM 695 C C . MET A 1 92 ? 2.198 7.355 9.343 1.00 70.69 92 MET A C 1
ATOM 697 O O . MET A 1 92 ? 2.196 7.549 10.552 1.00 70.69 92 MET A O 1
ATOM 701 N N . HIS A 1 93 ? 1.353 7.993 8.523 1.00 77.69 93 HIS A N 1
ATOM 702 C CA . HIS A 1 93 ? 0.373 8.990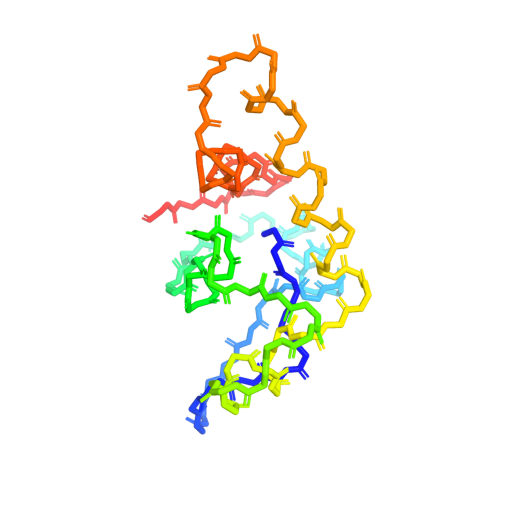 8.984 1.00 77.69 93 HIS A CA 1
ATOM 703 C C . HIS A 1 93 ? -1.107 8.610 8.742 1.00 77.69 93 HIS A C 1
ATOM 705 O O . HIS A 1 93 ? -1.881 9.450 8.272 1.00 77.69 93 HIS A O 1
ATOM 711 N N . PRO A 1 94 ? -1.565 7.370 9.018 1.00 81.19 94 PRO A N 1
ATOM 712 C CA . PRO A 1 94 ? -2.994 7.084 9.011 1.00 81.19 94 PRO A CA 1
ATOM 713 C C . PRO A 1 94 ? -3.704 7.713 10.229 1.00 81.19 94 PRO A C 1
ATOM 715 O O . PRO A 1 94 ? -3.074 7.971 11.253 1.00 81.19 94 PRO A O 1
ATOM 718 N N . PRO A 1 95 ? -5.036 7.907 10.174 1.00 83.50 95 PRO A N 1
ATOM 719 C CA . PRO A 1 95 ? -5.839 8.436 11.287 1.00 83.50 95 PRO A CA 1
ATOM 720 C C . PRO A 1 95 ? -6.048 7.426 12.437 1.00 83.50 95 PRO A C 1
ATOM 722 O O . PRO A 1 95 ? -6.985 7.556 13.218 1.00 83.50 95 PRO A O 1
ATOM 725 N N . PHE A 1 96 ? -5.229 6.379 12.511 1.00 85.19 96 PHE A N 1
ATOM 726 C CA . PHE A 1 96 ? -5.260 5.325 13.523 1.00 85.19 96 PHE A CA 1
ATOM 727 C C . PHE A 1 96 ? -3.822 4.914 13.868 1.00 85.19 96 PHE A C 1
ATOM 729 O O . PHE A 1 96 ? -2.931 5.114 13.041 1.00 85.19 96 PHE A O 1
ATOM 736 N N . PRO A 1 97 ? -3.558 4.329 15.050 1.00 84.00 97 PRO A N 1
ATOM 737 C CA . PRO A 1 97 ? -2.206 3.922 15.414 1.00 84.00 97 PRO A CA 1
ATOM 738 C C . PRO A 1 97 ? -1.686 2.839 14.458 1.00 84.00 97 PRO A C 1
ATOM 740 O O . PRO A 1 97 ? -2.230 1.735 14.400 1.00 84.00 97 PRO A O 1
ATOM 743 N N . ALA A 1 98 ? -0.633 3.151 13.705 1.00 83.12 98 ALA A N 1
ATOM 744 C CA . ALA A 1 98 ? 0.075 2.203 12.853 1.00 83.12 98 ALA A CA 1
ATOM 745 C C . ALA A 1 98 ? 1.567 2.242 13.188 1.00 83.12 98 ALA A C 1
ATOM 747 O O . ALA A 1 98 ? 2.169 3.316 13.219 1.00 83.12 98 ALA A O 1
ATOM 748 N N . LEU A 1 99 ? 2.147 1.076 13.455 1.00 76.44 99 LEU A N 1
ATOM 749 C CA . LEU A 1 99 ? 3.543 0.925 13.864 1.00 76.44 99 LEU A CA 1
ATOM 750 C C . LEU A 1 99 ? 4.281 0.075 12.823 1.00 76.44 99 LEU A C 1
ATOM 752 O O . LEU A 1 99 ? 3.722 -0.947 12.432 1.00 76.44 99 LEU A O 1
ATOM 756 N N . PRO A 1 100 ? 5.467 0.490 12.341 1.00 61.38 100 PRO A N 1
ATOM 757 C CA . PRO A 1 100 ? 6.252 -0.288 11.382 1.00 61.38 100 PRO A CA 1
ATOM 758 C C . PRO A 1 100 ? 6.762 -1.618 11.950 1.00 61.38 100 PRO A C 1
ATOM 760 O O . PRO A 1 100 ? 6.927 -1.724 13.187 1.00 61.38 100 PRO A O 1
#